Protein AF-A0A2A5ENX9-F1 (afdb_monomer_lite)

Sequence (105 aa):
MRAAAAPDDLPAAIAVAAGQDSSSGFDGLPDTAKDDLLRSIEVADPAFFDQLVLQTYNGYYTNPEVFERLGYETPKLAPPGAQPDLLDVSLLDQQRNREPFWKKV

Secondary structure (DSSP, 8-state):
-PPPPPGGGHHHHHHHHT-TT-TTTGGGS-HHHHHHHHHHHHHH-HHHHHHHHHHHHHHHHH-HHHHHHHT-PPPPPPPTTPPP--S-GGGGHHHHTSPPSSPP-

Structure (mmCIF, N/CA/C/O backbone):
data_AF-A0A2A5ENX9-F1
#
_entry.id   AF-A0A2A5ENX9-F1
#
loop_
_atom_site.group_PDB
_atom_site.id
_atom_site.type_symbol
_atom_site.label_atom_id
_atom_site.label_alt_id
_atom_site.label_comp_id
_atom_site.label_asym_id
_atom_site.label_entity_id
_atom_site.label_seq_id
_atom_site.pdbx_PDB_ins_code
_atom_site.Cartn_x
_atom_site.Cartn_y
_atom_site.Cartn_z
_atom_site.occupancy
_atom_site.B_iso_or_equiv
_atom_site.auth_seq_id
_atom_site.auth_comp_id
_atom_site.auth_asym_id
_atom_site.auth_atom_id
_atom_site.pdbx_PDB_model_num
ATOM 1 N N . MET A 1 1 ? 28.101 -15.422 -3.851 1.00 35.59 1 MET A N 1
ATOM 2 C CA . MET A 1 1 ? 27.587 -14.670 -2.688 1.00 35.59 1 MET A CA 1
ATOM 3 C C . MET A 1 1 ? 27.627 -13.196 -3.075 1.00 35.59 1 MET A C 1
ATOM 5 O O . MET A 1 1 ? 28.703 -12.616 -3.084 1.00 35.59 1 MET A O 1
ATOM 9 N N . ARG A 1 2 ? 26.515 -12.652 -3.588 1.00 35.50 2 ARG A N 1
ATOM 10 C CA . ARG A 1 2 ? 26.424 -11.263 -4.069 1.00 35.50 2 ARG A CA 1
ATOM 11 C C . ARG A 1 2 ? 25.983 -10.406 -2.883 1.00 35.50 2 ARG A C 1
ATOM 13 O O . ARG A 1 2 ? 25.030 -10.779 -2.207 1.00 35.50 2 ARG A O 1
ATOM 20 N N . ALA A 1 3 ? 26.745 -9.359 -2.578 1.00 39.75 3 ALA A N 1
ATOM 21 C CA . ALA A 1 3 ? 26.458 -8.453 -1.472 1.00 39.75 3 ALA A CA 1
ATOM 22 C C . ALA A 1 3 ? 25.081 -7.800 -1.671 1.00 39.75 3 ALA A C 1
ATOM 24 O O . ALA A 1 3 ? 24.739 -7.428 -2.794 1.00 39.75 3 ALA A O 1
ATOM 25 N N . ALA A 1 4 ? 24.304 -7.697 -0.592 1.00 43.50 4 ALA A N 1
ATOM 26 C CA . ALA A 1 4 ? 23.082 -6.904 -0.569 1.00 43.50 4 ALA A CA 1
ATOM 27 C C . ALA A 1 4 ? 23.449 -5.429 -0.801 1.00 43.50 4 ALA A C 1
ATOM 29 O O . ALA A 1 4 ? 24.377 -4.928 -0.163 1.00 43.50 4 ALA A O 1
ATOM 30 N N . ALA A 1 5 ? 22.763 -4.769 -1.737 1.00 42.97 5 ALA A N 1
ATOM 31 C CA . ALA A 1 5 ? 22.917 -3.336 -1.979 1.00 42.97 5 ALA A CA 1
ATOM 32 C C . ALA A 1 5 ? 22.505 -2.538 -0.729 1.00 42.97 5 ALA A C 1
ATOM 34 O O . ALA A 1 5 ? 21.631 -2.971 0.029 1.00 42.97 5 ALA A O 1
ATOM 35 N N . ALA A 1 6 ? 23.168 -1.407 -0.487 1.00 39.12 6 ALA A N 1
ATOM 36 C CA . ALA A 1 6 ? 22.910 -0.571 0.678 1.00 39.12 6 ALA A CA 1
ATOM 37 C C . ALA A 1 6 ? 21.544 0.138 0.544 1.00 39.12 6 ALA A C 1
ATOM 39 O O . ALA A 1 6 ? 21.100 0.405 -0.573 1.00 39.12 6 ALA A O 1
ATOM 40 N N . PRO A 1 7 ? 20.863 0.476 1.656 1.00 48.97 7 PRO A N 1
ATOM 41 C CA . PRO A 1 7 ? 19.543 1.117 1.623 1.00 48.97 7 PRO A CA 1
ATOM 42 C C . PRO A 1 7 ? 19.524 2.486 0.915 1.00 48.97 7 PRO A C 1
ATOM 44 O O . PRO A 1 7 ? 18.466 2.911 0.455 1.00 48.97 7 PRO A O 1
ATOM 47 N N . ASP A 1 8 ? 20.680 3.137 0.759 1.00 48.38 8 ASP A N 1
ATOM 48 C CA . ASP A 1 8 ? 20.821 4.413 0.045 1.00 48.38 8 ASP A CA 1
ATOM 49 C C . ASP A 1 8 ? 20.821 4.262 -1.497 1.00 48.38 8 ASP A C 1
ATOM 51 O O . ASP A 1 8 ? 20.676 5.255 -2.210 1.00 48.38 8 ASP A O 1
ATOM 55 N N . ASP A 1 9 ? 20.914 3.033 -2.029 1.00 45.16 9 ASP A N 1
ATOM 56 C CA . ASP A 1 9 ? 20.932 2.741 -3.476 1.00 45.16 9 ASP A CA 1
ATOM 57 C C . ASP A 1 9 ? 19.526 2.516 -4.078 1.00 45.16 9 ASP A C 1
ATOM 59 O O . ASP A 1 9 ? 19.354 2.473 -5.301 1.00 45.16 9 ASP A O 1
ATOM 63 N N . LEU A 1 10 ? 18.493 2.386 -3.238 1.00 46.88 10 LEU A N 1
ATOM 64 C CA . LEU A 1 10 ? 17.118 2.077 -3.657 1.00 46.88 10 LEU A CA 1
ATOM 65 C C . LEU A 1 10 ? 16.467 3.160 -4.549 1.00 46.88 10 LEU A C 1
ATOM 67 O O . LEU A 1 10 ? 15.863 2.796 -5.562 1.00 46.88 10 LEU A O 1
ATOM 71 N N . PRO A 1 11 ? 16.599 4.475 -4.267 1.00 52.81 11 PRO A N 1
ATOM 72 C CA . PRO A 1 11 ? 16.046 5.519 -5.137 1.00 52.81 11 PRO A CA 1
ATOM 73 C C . PRO A 1 11 ? 16.759 5.589 -6.494 1.00 52.81 11 PRO A C 1
ATOM 75 O O . PRO A 1 11 ? 16.129 5.848 -7.520 1.00 52.81 11 PRO A O 1
ATOM 78 N N . ALA A 1 12 ? 18.069 5.322 -6.510 1.00 49.56 12 ALA A N 1
ATOM 79 C CA . ALA A 1 12 ? 18.873 5.307 -7.726 1.00 49.56 12 ALA A CA 1
ATOM 80 C C . ALA A 1 12 ? 18.499 4.123 -8.627 1.00 49.56 12 ALA A C 1
ATOM 82 O O . ALA A 1 12 ? 18.389 4.297 -9.834 1.00 49.56 12 ALA A O 1
ATOM 83 N N . ALA A 1 13 ? 18.218 2.948 -8.059 1.00 52.78 13 ALA A N 1
ATOM 84 C CA . ALA A 1 13 ? 17.773 1.784 -8.822 1.00 52.78 13 ALA A CA 1
ATOM 85 C C . ALA A 1 13 ? 16.413 2.009 -9.510 1.00 52.78 13 ALA A C 1
ATOM 87 O O . ALA A 1 13 ? 16.259 1.643 -10.673 1.00 52.78 13 ALA A O 1
ATOM 88 N N . ILE A 1 14 ? 15.460 2.687 -8.852 1.00 51.81 14 ILE A N 1
ATOM 89 C CA . ILE A 1 14 ? 14.179 3.071 -9.473 1.00 51.81 14 ILE A CA 1
ATOM 90 C C . ILE A 1 14 ? 14.411 4.089 -10.597 1.00 51.81 14 ILE A C 1
ATOM 92 O O . ILE A 1 14 ? 13.867 3.921 -11.681 1.00 51.81 14 ILE A O 1
ATOM 96 N N . ALA A 1 15 ? 15.248 5.109 -10.388 1.00 49.31 15 ALA A N 1
ATOM 97 C CA . ALA A 1 15 ? 15.543 6.127 -11.402 1.00 49.31 15 ALA A CA 1
ATOM 98 C C . ALA A 1 15 ? 16.371 5.599 -12.594 1.00 49.31 15 ALA A C 1
ATOM 100 O O . ALA A 1 15 ? 16.259 6.121 -13.704 1.00 49.31 15 ALA A O 1
ATOM 101 N N . VAL A 1 16 ? 17.203 4.577 -12.373 1.00 50.84 16 VAL A N 1
ATOM 102 C CA . VAL A 1 16 ? 18.005 3.891 -13.400 1.00 50.84 16 VAL A CA 1
ATOM 103 C C . VAL A 1 16 ? 17.149 2.891 -14.179 1.00 50.84 16 VAL A C 1
ATOM 105 O O . VAL A 1 16 ? 17.270 2.821 -15.399 1.00 50.84 16 VAL A O 1
ATOM 108 N N . ALA A 1 17 ? 16.237 2.177 -13.514 1.00 51.97 17 ALA A N 1
ATOM 109 C CA . ALA A 1 17 ? 15.281 1.293 -14.175 1.00 51.97 17 ALA A CA 1
ATOM 110 C C . ALA A 1 17 ? 14.176 2.072 -14.916 1.00 51.97 17 ALA A C 1
ATOM 112 O O . ALA A 1 17 ? 13.789 1.685 -16.010 1.00 51.97 17 ALA A O 1
ATOM 113 N N . ALA A 1 18 ? 13.724 3.215 -14.390 1.00 47.75 18 ALA A N 1
ATOM 114 C CA . ALA A 1 18 ? 12.730 4.100 -15.012 1.00 47.75 18 ALA A CA 1
ATOM 115 C C . ALA A 1 18 ? 13.262 4.933 -16.198 1.00 47.75 18 ALA A C 1
ATOM 117 O O . ALA A 1 18 ? 12.535 5.777 -16.721 1.00 47.75 18 ALA A O 1
ATOM 118 N N . GLY A 1 19 ? 14.505 4.696 -16.630 1.00 42.25 19 GLY A N 1
ATOM 119 C CA . GLY A 1 19 ? 15.116 5.363 -17.772 1.00 42.25 19 GLY A CA 1
ATOM 120 C C . GLY A 1 19 ? 15.622 6.765 -17.437 1.00 42.25 19 GLY A C 1
ATOM 121 O O . GLY A 1 19 ? 14.885 7.747 -17.502 1.00 42.25 19 GLY A O 1
ATOM 122 N N . GLN A 1 20 ? 16.931 6.876 -17.200 1.00 47.31 20 GLN A N 1
ATOM 123 C CA . GLN A 1 20 ? 17.655 8.157 -17.185 1.00 47.31 20 GLN A CA 1
ATOM 124 C C . GLN A 1 20 ? 17.622 8.895 -18.546 1.00 47.31 20 GLN A C 1
ATOM 126 O O . GLN A 1 20 ? 18.081 10.030 -18.628 1.00 47.31 20 GLN A O 1
ATOM 131 N N . ASP A 1 21 ? 17.052 8.286 -19.595 1.00 47.16 21 ASP A N 1
ATOM 132 C CA . ASP A 1 21 ? 17.071 8.808 -20.968 1.00 47.16 21 ASP A CA 1
ATOM 133 C C . ASP A 1 21 ? 15.725 9.366 -21.466 1.00 47.16 21 ASP A C 1
ATOM 135 O O . ASP A 1 21 ? 15.653 9.918 -22.565 1.00 47.16 21 ASP A O 1
ATOM 139 N N . SER A 1 22 ? 14.643 9.269 -20.686 1.00 48.06 22 SER A N 1
ATOM 140 C CA . SER A 1 22 ? 13.359 9.887 -21.045 1.00 48.06 22 SER A CA 1
ATOM 141 C C . SER A 1 22 ? 13.167 11.193 -20.285 1.00 48.06 22 SER A C 1
ATOM 143 O O . SER A 1 22 ? 13.021 11.185 -19.066 1.00 48.06 22 SER A O 1
ATOM 145 N N . SER A 1 23 ? 13.074 12.317 -21.001 1.00 53.06 23 SER A N 1
ATOM 146 C CA . SER A 1 23 ? 12.766 13.645 -20.440 1.00 53.06 23 SER A CA 1
ATOM 147 C C . SER A 1 23 ? 11.431 13.722 -19.672 1.00 53.06 23 SER A C 1
ATOM 149 O O . SER A 1 23 ? 11.102 14.772 -19.128 1.00 53.06 23 SER A O 1
ATOM 151 N N . SER A 1 24 ? 10.651 12.636 -19.658 1.00 59.94 24 SER A N 1
ATOM 152 C CA . SER A 1 24 ? 9.342 12.472 -19.021 1.00 59.94 24 SER A CA 1
ATOM 153 C C . SER A 1 24 ? 9.261 11.322 -17.995 1.00 59.94 24 SER A C 1
ATOM 155 O O . SER A 1 24 ? 8.212 11.165 -17.373 1.00 59.94 24 SER A O 1
ATOM 157 N N . GLY A 1 25 ? 10.329 10.534 -17.795 1.00 77.75 25 GLY A N 1
ATOM 158 C CA . GLY A 1 25 ? 10.363 9.394 -16.861 1.00 77.75 25 GLY A CA 1
ATOM 159 C C . GLY A 1 25 ? 9.320 8.290 -17.128 1.00 77.75 25 GLY A C 1
ATOM 160 O O . GLY A 1 25 ? 8.676 8.260 -18.178 1.00 77.75 25 GLY A O 1
ATOM 161 N N . PHE A 1 26 ? 9.129 7.396 -16.145 1.00 82.25 26 PHE A N 1
ATOM 162 C CA . PHE A 1 26 ? 8.159 6.284 -16.187 1.00 82.25 26 PHE A CA 1
ATOM 163 C C . PHE A 1 26 ? 6.736 6.743 -16.542 1.00 82.25 26 PHE A C 1
ATOM 165 O O . PHE A 1 26 ? 6.063 6.106 -17.350 1.00 82.25 26 PHE A O 1
ATOM 172 N N . ASP A 1 27 ? 6.291 7.875 -15.990 1.00 83.69 27 ASP A N 1
ATOM 173 C CA . ASP A 1 27 ? 4.934 8.399 -16.187 1.00 83.69 27 ASP A CA 1
ATOM 174 C C . ASP A 1 27 ? 4.635 8.751 -17.647 1.00 83.69 27 ASP A C 1
ATOM 176 O O . ASP A 1 27 ? 3.498 8.590 -18.099 1.00 83.69 27 ASP A O 1
ATOM 180 N N . GLY A 1 28 ? 5.659 9.180 -18.391 1.00 84.56 28 GLY A N 1
ATOM 181 C CA . GLY A 1 28 ? 5.550 9.556 -19.796 1.00 84.56 28 GLY A CA 1
ATOM 182 C C . GLY A 1 28 ? 5.539 8.389 -20.783 1.00 84.56 28 GLY A C 1
ATOM 183 O O . GLY A 1 28 ? 5.405 8.630 -21.983 1.00 84.56 28 GLY A O 1
ATOM 184 N N . LEU A 1 29 ? 5.698 7.147 -20.319 1.00 88.12 29 LEU A N 1
ATOM 185 C CA . LEU A 1 29 ? 5.628 5.965 -21.176 1.00 88.12 29 LEU A CA 1
ATOM 186 C C . LEU A 1 29 ? 4.168 5.615 -21.534 1.00 88.12 29 LEU A C 1
ATOM 188 O O . LEU A 1 29 ? 3.273 5.784 -20.700 1.00 88.12 29 LEU A O 1
ATOM 192 N N . PRO A 1 30 ? 3.906 5.071 -22.739 1.00 91.88 30 PRO A N 1
ATOM 193 C CA . PRO A 1 30 ? 2.649 4.379 -23.023 1.00 91.88 30 PRO A CA 1
ATOM 194 C C . PRO A 1 30 ? 2.429 3.219 -22.045 1.00 91.88 30 PRO A C 1
ATOM 196 O O . PRO A 1 30 ? 3.393 2.565 -21.651 1.00 91.88 30 PRO A O 1
ATOM 199 N N . ASP A 1 31 ? 1.176 2.906 -21.713 1.00 91.31 31 ASP A N 1
ATOM 200 C CA . ASP A 1 31 ? 0.857 1.883 -20.702 1.00 91.31 31 ASP A CA 1
ATOM 201 C C . ASP A 1 31 ? 1.466 0.510 -21.022 1.00 91.31 31 ASP A C 1
ATOM 203 O O . ASP A 1 31 ? 2.041 -0.132 -20.150 1.00 91.31 31 ASP A O 1
ATOM 207 N N . THR A 1 32 ? 1.478 0.103 -22.295 1.00 93.50 32 THR A N 1
ATOM 208 C CA . THR A 1 32 ? 2.127 -1.154 -22.708 1.00 93.50 32 THR A CA 1
ATOM 209 C C . THR A 1 32 ? 3.635 -1.152 -22.445 1.00 93.50 32 THR A C 1
ATOM 211 O O . THR A 1 32 ? 4.197 -2.169 -22.059 1.00 93.50 32 THR A O 1
ATOM 214 N N . ALA A 1 33 ? 4.299 -0.005 -22.620 1.00 87.38 33 ALA A N 1
ATOM 215 C CA . ALA A 1 33 ? 5.730 0.129 -22.359 1.00 87.38 33 ALA A CA 1
ATOM 216 C C . ALA A 1 33 ? 6.040 0.183 -20.854 1.00 87.38 33 ALA A C 1
ATOM 218 O O . A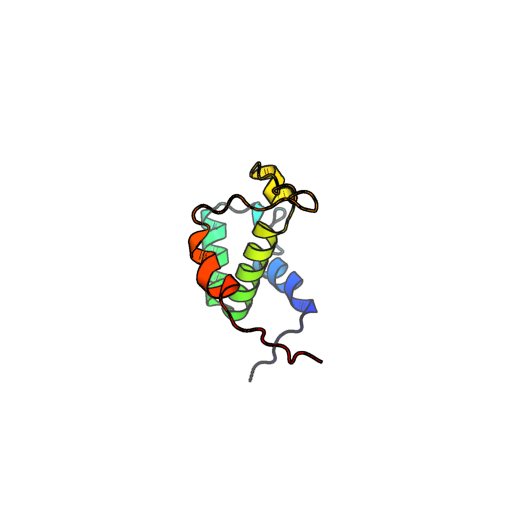LA A 1 33 ? 7.112 -0.258 -20.443 1.00 87.38 33 ALA A O 1
ATOM 219 N N . LYS A 1 34 ? 5.107 0.680 -20.028 1.00 90.44 34 LYS A N 1
ATOM 220 C CA . LYS A 1 34 ? 5.205 0.600 -18.562 1.00 90.44 34 LYS A CA 1
ATOM 221 C C . LYS A 1 34 ? 5.160 -0.851 -18.094 1.00 90.44 34 LYS A C 1
ATOM 223 O O . LYS A 1 34 ? 6.019 -1.255 -17.315 1.00 90.44 34 LYS A O 1
ATOM 228 N N . ASP A 1 35 ? 4.213 -1.633 -18.605 1.00 93.75 35 ASP A N 1
ATOM 229 C CA . ASP A 1 35 ? 4.071 -3.050 -18.254 1.00 93.75 35 ASP A CA 1
ATOM 230 C C . ASP A 1 35 ? 5.300 -3.869 -18.666 1.00 93.75 35 ASP A C 1
ATOM 232 O O . ASP A 1 35 ? 5.819 -4.660 -17.874 1.00 93.75 35 ASP A O 1
ATOM 236 N N . ASP A 1 36 ? 5.798 -3.657 -19.888 1.00 92.19 36 ASP A N 1
ATOM 237 C CA . ASP A 1 36 ? 6.999 -4.334 -20.381 1.00 92.19 36 ASP A CA 1
ATOM 238 C C . ASP A 1 36 ? 8.231 -3.979 -19.536 1.00 92.19 36 ASP A C 1
ATOM 240 O O . ASP A 1 36 ? 9.035 -4.854 -19.197 1.00 92.19 36 ASP A O 1
ATOM 244 N N . LEU A 1 37 ? 8.355 -2.710 -19.133 1.00 89.31 37 LEU A N 1
ATOM 245 C CA . LEU A 1 37 ? 9.425 -2.259 -18.254 1.00 89.31 37 LEU A CA 1
ATOM 246 C C . LEU A 1 37 ? 9.339 -2.917 -16.873 1.00 89.31 37 LEU A C 1
ATOM 248 O O . LEU A 1 37 ? 10.326 -3.497 -16.421 1.00 89.31 37 LEU A O 1
ATOM 252 N N . LEU A 1 38 ? 8.172 -2.894 -16.225 1.00 92.44 38 LEU A N 1
ATOM 253 C CA . LEU A 1 38 ? 7.975 -3.540 -14.924 1.00 92.44 38 LEU A CA 1
ATOM 254 C C . LEU A 1 38 ? 8.281 -5.041 -14.982 1.00 92.44 38 LEU A C 1
ATOM 256 O O . LEU A 1 38 ? 8.986 -5.549 -14.113 1.00 92.44 38 LEU A O 1
ATOM 260 N N . ARG A 1 39 ? 7.855 -5.736 -16.045 1.00 94.69 39 ARG A N 1
ATOM 261 C CA . ARG A 1 39 ? 8.168 -7.159 -16.250 1.00 94.69 39 ARG A CA 1
ATOM 262 C C . ARG A 1 39 ? 9.666 -7.402 -16.424 1.00 94.69 39 ARG A C 1
ATOM 264 O O . ARG A 1 39 ? 10.200 -8.388 -15.922 1.00 94.69 39 ARG A O 1
ATOM 271 N N . SER A 1 40 ? 10.361 -6.516 -17.138 1.00 91.19 40 SER A N 1
ATOM 272 C CA . SER A 1 40 ? 11.816 -6.620 -17.295 1.00 91.19 40 SER A CA 1
ATOM 273 C C . SER A 1 40 ? 12.554 -6.451 -15.962 1.00 91.19 40 SER A C 1
ATOM 275 O O . SER A 1 40 ? 13.516 -7.176 -15.709 1.00 91.19 40 SER A O 1
ATOM 277 N N . ILE A 1 41 ? 12.068 -5.561 -15.090 1.00 89.19 41 ILE A N 1
ATOM 278 C CA . ILE A 1 41 ? 12.611 -5.340 -13.745 1.00 89.19 41 ILE A CA 1
ATOM 279 C C . ILE A 1 41 ? 12.352 -6.568 -12.868 1.00 89.19 41 ILE A C 1
ATOM 281 O O . ILE A 1 41 ? 13.282 -7.053 -12.229 1.00 89.19 41 ILE A O 1
ATOM 285 N N . GLU A 1 42 ? 11.129 -7.104 -12.890 1.00 93.94 42 GLU A N 1
ATOM 286 C CA . GLU A 1 42 ? 10.741 -8.314 -12.153 1.00 93.94 42 GLU A CA 1
ATOM 287 C C . GLU A 1 42 ? 11.650 -9.506 -12.489 1.00 93.94 42 GLU A C 1
ATOM 289 O O . GLU A 1 42 ? 12.093 -10.225 -11.597 1.00 93.94 42 GLU A O 1
ATOM 294 N N . VAL A 1 43 ? 11.989 -9.690 -13.770 1.00 93.62 43 VAL A N 1
ATOM 295 C CA . VAL A 1 43 ? 12.892 -10.763 -14.216 1.00 93.62 43 VAL A CA 1
ATOM 296 C C . VAL A 1 43 ? 14.354 -10.479 -13.854 1.00 93.62 43 VAL A C 1
ATOM 298 O O . VAL A 1 43 ? 15.091 -11.407 -13.512 1.00 93.62 43 VAL A O 1
ATOM 301 N N . ALA A 1 44 ? 14.801 -9.225 -13.961 1.00 92.12 44 ALA A N 1
ATOM 302 C CA . ALA A 1 44 ? 16.199 -8.852 -13.751 1.00 92.12 44 ALA A CA 1
ATOM 303 C C . ALA A 1 44 ? 16.601 -8.828 -12.267 1.00 92.12 44 ALA A C 1
ATOM 305 O O . ALA A 1 44 ? 17.720 -9.228 -11.933 1.00 92.12 44 ALA A O 1
ATOM 306 N N . ASP A 1 45 ? 15.705 -8.366 -11.392 1.00 89.00 45 ASP A N 1
ATOM 307 C CA . ASP A 1 45 ? 15.921 -8.286 -9.948 1.00 89.00 45 ASP A CA 1
ATOM 308 C C . ASP A 1 45 ? 14.603 -8.491 -9.169 1.00 89.00 45 ASP A C 1
ATOM 310 O O . ASP A 1 45 ? 13.943 -7.524 -8.772 1.00 89.00 45 ASP A O 1
ATOM 314 N N . PRO A 1 46 ? 14.218 -9.757 -8.913 1.00 93.25 46 PRO A N 1
ATOM 315 C CA . PRO A 1 46 ? 12.984 -10.072 -8.195 1.00 93.25 46 PRO A CA 1
ATOM 316 C C . PRO A 1 46 ? 12.929 -9.478 -6.782 1.00 93.25 46 PRO A C 1
ATOM 318 O O . PRO A 1 46 ? 11.880 -9.022 -6.341 1.00 93.25 46 PRO A O 1
ATOM 321 N N . ALA A 1 47 ? 14.063 -9.439 -6.070 1.00 89.75 47 ALA A N 1
ATOM 322 C CA . ALA A 1 47 ? 14.106 -8.938 -4.697 1.00 89.75 47 ALA A CA 1
ATOM 323 C C . ALA A 1 47 ? 13.862 -7.424 -4.642 1.00 89.75 47 ALA A C 1
ATOM 325 O O . ALA A 1 47 ? 13.178 -6.929 -3.745 1.00 89.75 47 ALA A O 1
ATOM 326 N N . PHE A 1 48 ? 14.403 -6.683 -5.609 1.00 86.69 48 PHE A N 1
ATOM 327 C CA . PHE A 1 48 ? 14.089 -5.271 -5.773 1.00 86.69 48 PHE A CA 1
ATOM 328 C C . PHE A 1 48 ? 12.628 -5.055 -6.179 1.00 86.69 48 PHE A C 1
ATOM 330 O O . PHE A 1 48 ? 11.970 -4.180 -5.618 1.00 86.69 48 PHE A O 1
ATOM 337 N N . PHE A 1 49 ? 12.101 -5.857 -7.109 1.00 92.25 49 PHE A N 1
ATOM 338 C CA . PHE A 1 49 ? 10.705 -5.755 -7.532 1.00 92.25 49 PHE A CA 1
ATOM 339 C C . PHE A 1 49 ? 9.729 -5.990 -6.368 1.00 92.25 49 PHE A C 1
ATOM 341 O O . PHE A 1 49 ? 8.779 -5.226 -6.209 1.00 92.25 49 PHE A O 1
ATOM 348 N N . ASP A 1 50 ? 10.016 -6.945 -5.479 1.00 93.44 50 ASP A N 1
ATOM 349 C CA . ASP A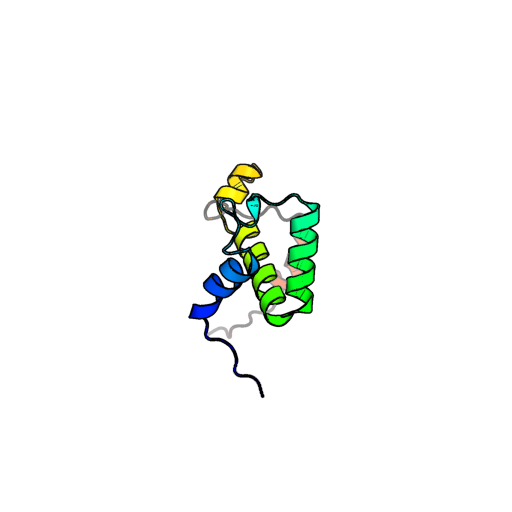 1 50 ? 9.244 -7.153 -4.247 1.00 93.44 50 ASP A CA 1
ATOM 350 C C . ASP A 1 50 ? 9.220 -5.897 -3.356 1.00 93.44 50 ASP A C 1
ATOM 352 O O . ASP A 1 50 ? 8.175 -5.526 -2.813 1.00 93.44 50 ASP A O 1
ATOM 356 N N . GLN A 1 51 ? 10.357 -5.204 -3.215 1.00 89.38 51 GLN A N 1
ATOM 357 C CA . GLN A 1 51 ? 10.425 -3.942 -2.465 1.00 89.38 51 GLN A CA 1
ATOM 358 C C . GLN A 1 51 ? 9.691 -2.802 -3.176 1.00 89.38 51 GLN A C 1
ATOM 360 O O . GLN A 1 51 ? 9.033 -1.998 -2.513 1.00 89.38 51 GLN A O 1
ATOM 365 N N . LEU A 1 52 ? 9.761 -2.742 -4.509 1.00 88.88 52 LEU A N 1
ATOM 366 C CA . LEU A 1 52 ? 9.017 -1.773 -5.310 1.00 88.88 52 LEU A CA 1
ATOM 367 C C . LEU A 1 52 ? 7.509 -1.949 -5.097 1.00 88.88 52 LEU A C 1
ATOM 369 O O . LEU A 1 52 ? 6.830 -0.984 -4.756 1.00 88.88 52 LEU A O 1
ATOM 373 N N . VAL A 1 53 ? 7.008 -3.182 -5.202 1.00 93.25 53 VAL A N 1
ATOM 374 C CA . VAL A 1 53 ? 5.601 -3.524 -4.952 1.00 93.25 53 VAL A CA 1
ATOM 375 C C . VAL A 1 53 ? 5.188 -3.135 -3.534 1.00 93.25 53 VAL A C 1
ATOM 377 O O . VAL A 1 53 ? 4.167 -2.468 -3.352 1.00 93.25 53 VAL A O 1
ATOM 380 N N . LEU A 1 54 ? 5.988 -3.499 -2.527 1.00 91.25 54 LEU A N 1
ATOM 381 C CA . LEU A 1 54 ? 5.722 -3.138 -1.135 1.00 91.25 54 LEU A CA 1
ATOM 382 C C . LEU A 1 54 ? 5.605 -1.618 -0.964 1.00 91.25 54 LEU A C 1
ATOM 384 O O . LEU A 1 54 ? 4.667 -1.136 -0.327 1.00 91.25 54 LEU A O 1
ATOM 388 N N . GLN A 1 55 ? 6.521 -0.856 -1.559 1.00 86.81 55 GLN A N 1
ATOM 389 C CA . GLN A 1 55 ? 6.502 0.597 -1.463 1.00 86.81 55 GLN A CA 1
ATOM 390 C C . GLN A 1 55 ? 5.322 1.221 -2.216 1.00 86.81 55 GLN A C 1
ATOM 392 O O . GLN A 1 55 ? 4.746 2.195 -1.729 1.00 86.81 55 GLN A O 1
ATOM 397 N N . THR A 1 56 ? 4.906 0.650 -3.350 1.00 89.75 56 THR A N 1
ATOM 398 C CA . THR A 1 56 ? 3.688 1.065 -4.059 1.00 89.75 56 THR A CA 1
ATOM 399 C C . THR A 1 56 ? 2.446 0.847 -3.199 1.00 89.75 56 THR A C 1
ATOM 401 O O . THR A 1 56 ? 1.629 1.758 -3.082 1.00 89.75 56 THR A O 1
ATOM 404 N N . TYR A 1 57 ? 2.320 -0.309 -2.540 1.00 92.31 57 TYR A N 1
ATOM 405 C CA . TYR A 1 57 ? 1.216 -0.571 -1.613 1.00 92.31 57 TYR A CA 1
ATOM 406 C C . TYR A 1 57 ? 1.219 0.390 -0.425 1.00 92.31 57 TYR A C 1
ATOM 408 O O . TYR A 1 57 ? 0.178 0.962 -0.098 1.00 92.31 57 TYR A O 1
ATOM 416 N N . ASN A 1 58 ? 2.384 0.608 0.189 1.00 87.75 58 ASN A N 1
ATOM 417 C CA . ASN A 1 58 ? 2.522 1.570 1.278 1.00 87.75 58 ASN A CA 1
ATOM 418 C C . ASN A 1 58 ? 2.088 2.963 0.819 1.00 87.75 58 ASN A C 1
ATOM 420 O O . ASN A 1 58 ? 1.253 3.582 1.470 1.00 87.75 58 ASN A O 1
ATOM 424 N N . GLY A 1 59 ? 2.593 3.441 -0.320 1.00 88.25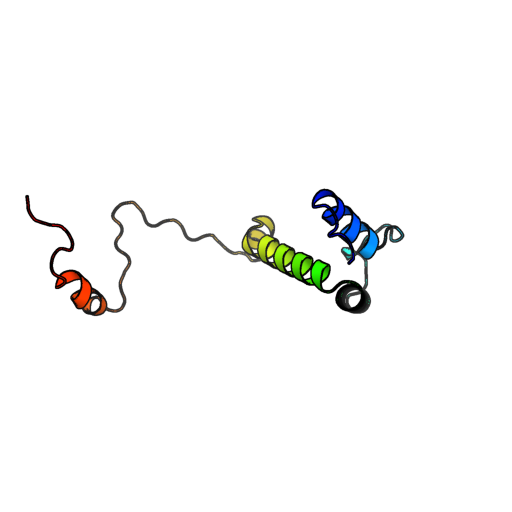 59 GLY A N 1
ATOM 425 C CA . GLY A 1 59 ? 2.216 4.735 -0.884 1.00 88.25 59 GLY A CA 1
ATOM 426 C C . GLY A 1 59 ? 0.716 4.835 -1.160 1.00 88.25 59 GLY A C 1
ATOM 427 O O . GLY A 1 59 ? 0.084 5.800 -0.743 1.00 88.25 59 GLY A O 1
ATOM 428 N N . TYR A 1 60 ? 0.123 3.819 -1.785 1.00 90.31 60 TYR A N 1
ATOM 429 C CA . TYR A 1 60 ? -1.305 3.798 -2.105 1.00 90.31 60 TYR A CA 1
ATOM 430 C C . TYR A 1 60 ? -2.200 3.893 -0.858 1.00 90.31 60 TYR A C 1
ATOM 432 O O . TYR A 1 60 ? -3.196 4.611 -0.863 1.00 90.31 60 TYR A O 1
ATOM 440 N N . TYR A 1 61 ? -1.830 3.207 0.228 1.00 90.62 61 TYR A N 1
ATOM 441 C CA . TYR A 1 61 ? -2.615 3.163 1.467 1.00 90.62 61 TYR A CA 1
ATOM 442 C C . TYR A 1 61 ? -2.187 4.170 2.538 1.00 90.62 61 TYR A C 1
ATOM 444 O O . TYR A 1 61 ? -2.718 4.125 3.647 1.00 90.62 61 TYR A O 1
ATOM 4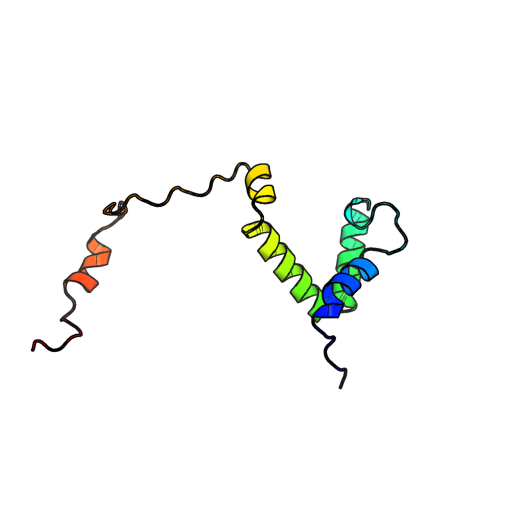52 N N . THR A 1 62 ? -1.232 5.059 2.261 1.00 86.50 62 THR A N 1
ATOM 453 C CA . THR A 1 62 ? -0.779 6.045 3.257 1.00 86.50 62 THR A CA 1
ATOM 454 C C . THR A 1 62 ? -0.628 7.457 2.715 1.00 86.50 62 THR A C 1
ATOM 456 O O . THR A 1 62 ? -0.624 8.393 3.512 1.00 86.50 62 THR A O 1
ATOM 459 N N . ASN A 1 63 ? -0.528 7.646 1.396 1.00 88.19 63 ASN A N 1
ATOM 460 C CA . ASN A 1 63 ? -0.380 8.970 0.807 1.00 88.19 63 ASN A CA 1
ATOM 461 C C . ASN A 1 63 ? -1.728 9.723 0.811 1.00 88.19 63 ASN A C 1
ATOM 463 O O . ASN A 1 63 ? -2.659 9.296 0.120 1.00 88.19 63 ASN A O 1
ATOM 467 N N . PRO A 1 64 ? -1.837 10.871 1.511 1.00 88.81 64 PRO A N 1
ATOM 468 C CA . PRO A 1 64 ? -3.061 11.671 1.529 1.00 88.81 64 PRO A CA 1
ATOM 469 C C . PRO A 1 64 ? -3.538 12.101 0.136 1.00 88.81 64 PRO A C 1
ATOM 471 O O . PRO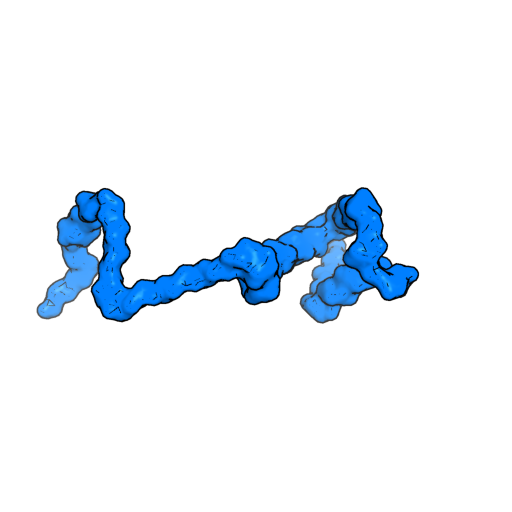 A 1 64 ? -4.739 12.117 -0.108 1.00 88.81 64 PRO A O 1
ATOM 474 N N . GLU A 1 65 ? -2.629 12.362 -0.810 1.00 91.62 65 GLU A N 1
ATOM 475 C CA . GLU A 1 65 ? -3.003 12.743 -2.179 1.00 91.62 65 GLU A CA 1
ATOM 476 C C . GLU A 1 65 ? -3.752 11.618 -2.911 1.00 91.62 65 GLU A C 1
ATOM 478 O O . GLU A 1 65 ? -4.623 11.877 -3.743 1.00 91.62 65 GLU A O 1
ATOM 483 N N . VAL A 1 66 ? -3.430 10.354 -2.609 1.00 90.62 66 VAL A N 1
ATOM 484 C CA . VAL A 1 66 ? -4.151 9.200 -3.166 1.00 90.62 66 VAL A CA 1
ATOM 485 C C . VAL A 1 66 ? -5.563 9.153 -2.593 1.00 90.62 66 VAL A C 1
ATOM 487 O O . VAL A 1 66 ? -6.518 8.960 -3.343 1.00 90.62 66 VAL A O 1
ATOM 490 N N . PHE A 1 67 ? -5.720 9.395 -1.292 1.00 91.38 67 PHE A N 1
ATOM 491 C CA . PHE A 1 67 ? -7.035 9.444 -0.655 1.00 91.38 67 PHE A CA 1
ATOM 492 C C . PHE A 1 67 ? -7.906 10.565 -1.220 1.00 91.38 67 PHE A C 1
ATOM 494 O O . PHE A 1 67 ? -9.064 10.320 -1.554 1.00 91.38 67 PHE A O 1
ATOM 501 N N . GLU A 1 68 ? -7.337 11.754 -1.416 1.00 92.25 68 GLU A N 1
ATOM 502 C CA . GLU A 1 68 ? -8.026 12.888 -2.037 1.00 92.25 68 GLU A CA 1
ATOM 503 C C . GLU A 1 68 ? -8.514 12.551 -3.450 1.00 92.25 68 GLU A C 1
ATOM 505 O O . GLU A 1 68 ? -9.679 12.779 -3.776 1.00 92.25 68 GLU A O 1
ATOM 510 N N . ARG A 1 69 ? -7.660 11.936 -4.280 1.00 94.06 69 ARG A N 1
ATOM 511 C CA . ARG A 1 69 ? -8.027 11.522 -5.647 1.00 94.06 69 ARG A CA 1
ATOM 512 C C . ARG A 1 69 ? -9.103 10.440 -5.678 1.00 94.06 69 ARG A C 1
ATOM 514 O O . ARG A 1 69 ? -9.901 10.411 -6.612 1.00 94.06 69 ARG A O 1
ATOM 521 N N . LEU A 1 70 ? -9.125 9.556 -4.682 1.00 93.00 70 LEU A N 1
ATOM 522 C CA . LEU A 1 70 ? -10.138 8.508 -4.544 1.00 93.00 70 LEU A CA 1
ATOM 523 C C . LEU A 1 70 ? -11.452 9.018 -3.930 1.00 93.00 70 LEU A C 1
ATOM 525 O O . LEU A 1 70 ? -12.426 8.268 -3.894 1.00 93.00 70 LEU A O 1
ATOM 529 N N . GLY A 1 71 ? -11.492 10.258 -3.426 1.00 92.06 71 GLY A N 1
ATOM 530 C CA . GLY A 1 71 ? -12.609 10.742 -2.613 1.00 92.06 71 GLY A CA 1
ATOM 531 C C . GLY A 1 71 ? -12.765 9.953 -1.308 1.00 92.06 71 GLY A C 1
ATOM 532 O O . GLY A 1 71 ? -13.871 9.821 -0.788 1.00 92.06 71 GLY A O 1
ATOM 533 N N . TYR A 1 72 ? -11.670 9.375 -0.809 1.00 87.88 72 TYR A N 1
ATOM 534 C CA . TYR A 1 72 ? -11.659 8.611 0.428 1.00 87.88 72 TYR A CA 1
ATOM 535 C C . TYR A 1 72 ? -11.532 9.558 1.621 1.00 87.88 72 TYR A C 1
ATOM 537 O O . TYR A 1 72 ? -10.509 10.216 1.809 1.00 87.88 72 TYR A O 1
ATOM 545 N N . GLU A 1 73 ? -12.566 9.597 2.457 1.00 84.69 73 GLU A N 1
ATOM 546 C CA . GLU A 1 73 ? -12.523 10.300 3.735 1.00 84.69 73 GLU A CA 1
ATOM 547 C C . GLU A 1 73 ? -12.128 9.332 4.850 1.00 84.69 73 GLU A C 1
ATOM 549 O O . GLU A 1 73 ? -12.807 8.333 5.099 1.00 84.69 73 GLU A O 1
ATOM 554 N N . THR A 1 74 ? -11.047 9.648 5.567 1.00 77.06 74 THR A N 1
ATOM 555 C CA . THR A 1 74 ? -10.680 8.903 6.773 1.00 77.06 74 THR A CA 1
ATOM 556 C C . THR A 1 74 ? -11.826 8.995 7.786 1.00 77.06 74 THR A C 1
ATOM 558 O O . THR A 1 74 ? -12.197 10.110 8.175 1.00 77.06 74 THR A O 1
ATOM 561 N N . PRO A 1 75 ? -12.376 7.860 8.259 1.00 80.31 75 PRO A N 1
ATOM 562 C CA . PRO A 1 75 ? -13.445 7.876 9.244 1.00 80.31 75 PRO A CA 1
ATOM 563 C C . PRO A 1 75 ? -13.019 8.665 10.480 1.00 80.31 75 PRO A C 1
ATOM 565 O O . PRO A 1 75 ? -11.928 8.465 11.021 1.00 80.31 75 PRO A O 1
ATOM 568 N N . LYS A 1 76 ? -13.889 9.563 10.949 1.00 81.31 76 LYS A N 1
ATOM 569 C CA . LYS A 1 76 ? -13.650 10.267 12.210 1.00 81.31 76 LYS A CA 1
ATOM 570 C C . LYS A 1 76 ? -13.560 9.242 13.332 1.00 81.31 76 LYS A C 1
ATOM 572 O O . LYS A 1 76 ? -14.403 8.350 13.432 1.00 81.31 76 LYS A O 1
ATOM 577 N N . LEU A 1 77 ? -12.553 9.402 14.191 1.00 80.88 77 LEU A N 1
ATOM 578 C CA . LEU A 1 77 ? -12.482 8.633 15.425 1.00 80.88 77 LEU A CA 1
ATOM 579 C C . LEU A 1 77 ? -13.785 8.822 16.199 1.00 80.88 77 LEU A C 1
ATOM 581 O O . LEU A 1 77 ? -14.302 9.939 16.310 1.00 80.88 77 LEU A O 1
ATOM 585 N N . ALA A 1 78 ? -14.304 7.718 16.727 1.00 81.94 78 ALA A N 1
ATOM 586 C CA . ALA A 1 78 ? -15.464 7.771 17.590 1.00 81.94 78 ALA A CA 1
ATOM 587 C C . ALA A 1 78 ? -15.132 8.656 18.811 1.00 81.94 78 ALA A C 1
ATOM 589 O O . ALA A 1 78 ? -14.012 8.578 19.333 1.00 81.94 78 ALA A O 1
ATOM 590 N N . PRO A 1 79 ? -16.052 9.530 19.255 1.00 85.06 79 PRO A N 1
ATOM 591 C CA . PRO A 1 79 ? -15.790 10.398 20.393 1.00 85.06 79 PRO A CA 1
ATOM 592 C C . PRO A 1 79 ? -15.478 9.569 21.651 1.00 85.06 79 PRO A C 1
ATOM 594 O O . PRO A 1 79 ? -15.950 8.436 21.770 1.00 85.06 79 PRO A O 1
ATOM 597 N N . PRO A 1 80 ? -14.706 10.102 22.615 1.00 83.38 80 PRO A N 1
ATOM 598 C CA . PRO A 1 80 ? -14.425 9.394 23.859 1.00 83.38 80 PRO A CA 1
ATOM 599 C C . PRO A 1 80 ? -15.717 8.925 24.541 1.00 83.38 80 PRO A C 1
ATOM 601 O O . PRO A 1 80 ? -16.636 9.713 24.751 1.00 83.38 80 PRO A O 1
ATOM 604 N N . GLY A 1 81 ? -15.792 7.636 24.874 1.00 83.69 81 GLY A N 1
ATOM 605 C CA . GLY A 1 81 ? -16.989 7.024 25.460 1.00 83.69 81 GLY A CA 1
ATOM 606 C C . GLY A 1 81 ? -18.031 6.534 24.449 1.00 83.69 81 GLY A C 1
ATOM 607 O O . GLY A 1 81 ? -19.012 5.921 24.865 1.00 83.69 81 GLY A O 1
ATOM 608 N N . ALA A 1 82 ? -17.821 6.737 23.144 1.00 82.69 82 ALA A N 1
ATOM 609 C CA . ALA A 1 82 ? -18.624 6.083 22.120 1.00 82.69 82 ALA A CA 1
ATOM 610 C C . ALA A 1 82 ? -18.458 4.563 22.214 1.00 82.69 82 ALA A C 1
ATOM 612 O O . ALA A 1 82 ? -17.339 4.045 22.230 1.00 82.69 82 ALA A O 1
ATOM 613 N N . GLN A 1 83 ? -19.582 3.854 22.269 1.00 78.62 83 GLN A N 1
ATOM 614 C CA . GLN A 1 83 ? -19.598 2.407 22.127 1.00 78.62 83 GLN A CA 1
ATOM 615 C C . GLN A 1 83 ? -19.870 2.084 20.659 1.00 78.62 83 GLN A C 1
ATOM 617 O O . GLN A 1 83 ? -20.768 2.695 20.077 1.00 78.62 83 GLN A O 1
ATOM 622 N N . PRO A 1 84 ? -19.097 1.181 20.035 1.00 73.19 84 PRO A N 1
ATOM 623 C CA . PRO A 1 84 ? -19.436 0.715 18.704 1.00 73.19 84 PRO A CA 1
ATOM 624 C C . PRO A 1 84 ? -20.797 0.023 18.765 1.00 73.19 84 PRO A C 1
ATOM 626 O O . PRO A 1 84 ? -21.047 -0.768 19.679 1.00 73.19 84 PRO A O 1
ATOM 629 N N . ASP A 1 85 ? -21.654 0.291 17.784 1.00 76.44 85 ASP A N 1
ATOM 630 C CA . ASP A 1 85 ? -22.861 -0.502 17.596 1.00 76.44 85 ASP A CA 1
ATOM 631 C C . ASP A 1 85 ? -22.432 -1.913 17.194 1.00 76.44 85 ASP A C 1
ATOM 633 O O . ASP A 1 85 ? -21.998 -2.177 16.070 1.00 76.44 85 ASP A O 1
ATOM 637 N N . LEU A 1 86 ? -22.479 -2.827 18.159 1.00 76.50 86 LEU A N 1
ATOM 638 C CA . LEU A 1 86 ? -22.188 -4.229 17.917 1.00 76.50 86 LEU A CA 1
ATOM 639 C C . LEU A 1 86 ? -23.414 -4.869 17.278 1.00 76.50 86 LEU A C 1
ATOM 641 O O . LEU A 1 86 ? -24.502 -4.841 17.849 1.00 76.50 86 LEU A O 1
ATOM 645 N N . LEU A 1 87 ? -23.208 -5.489 16.115 1.00 75.88 87 LEU A N 1
ATOM 646 C CA . LEU A 1 87 ? -24.246 -6.236 15.401 1.00 75.88 87 LEU A CA 1
ATOM 647 C C . LEU A 1 87 ? -24.860 -7.340 16.276 1.00 75.88 87 LEU A C 1
ATOM 649 O O . LEU A 1 87 ? -26.059 -7.589 16.195 1.00 75.88 87 LEU A O 1
ATOM 653 N N . ASP A 1 88 ? -24.039 -7.974 17.120 1.00 85.06 88 ASP A N 1
ATOM 654 C CA . ASP A 1 88 ? -24.468 -8.989 18.077 1.00 85.06 88 ASP A CA 1
ATOM 655 C C . ASP A 1 88 ? -23.638 -8.915 19.370 1.00 85.06 88 ASP A C 1
ATOM 657 O O . ASP A 1 88 ? -22.460 -9.281 19.420 1.00 85.06 88 ASP A O 1
ATOM 661 N N . VAL A 1 89 ? -24.266 -8.428 20.440 1.00 84.75 89 VAL A N 1
ATOM 662 C CA . VAL A 1 89 ? -23.638 -8.290 21.762 1.00 84.75 89 VAL A CA 1
ATOM 663 C C . VAL A 1 89 ? -23.436 -9.624 22.483 1.00 84.75 89 VAL A C 1
ATOM 665 O O . VAL A 1 89 ? -22.664 -9.655 23.444 1.00 84.75 89 VAL A O 1
ATOM 668 N N . SER A 1 90 ? -24.082 -10.711 22.041 1.00 87.00 90 SER A N 1
ATOM 669 C CA . SER A 1 90 ? -23.922 -12.043 22.647 1.00 87.00 90 SER A CA 1
ATOM 670 C C . SER A 1 90 ? -22.520 -12.619 22.424 1.00 87.00 90 SER A C 1
ATOM 672 O O . SER A 1 90 ? -22.006 -13.377 23.245 1.00 87.00 90 SER A O 1
ATOM 674 N N . LEU A 1 91 ? -21.822 -12.163 21.378 1.00 84.31 91 LEU A N 1
ATOM 675 C CA . LEU A 1 91 ? -20.424 -12.522 21.117 1.00 84.31 91 LEU A CA 1
ATOM 676 C C . LEU A 1 91 ? -19.477 -12.093 22.250 1.00 84.31 91 LEU A C 1
ATOM 678 O O . LEU A 1 91 ? -18.391 -12.653 22.399 1.00 84.31 91 LEU A O 1
ATOM 682 N N . LEU A 1 92 ? -19.878 -11.118 23.074 1.00 85.62 92 LEU A N 1
ATOM 683 C CA . LEU A 1 92 ? -19.096 -10.670 24.227 1.00 85.62 92 LEU A CA 1
ATOM 684 C C . LEU A 1 92 ? -19.330 -11.503 25.490 1.00 85.62 92 LEU A C 1
ATOM 686 O O . LEU A 1 92 ? -18.603 -11.326 26.471 1.00 85.62 92 LEU A O 1
ATOM 690 N N . ASP A 1 93 ? -20.313 -12.401 25.503 1.00 90.38 93 ASP A N 1
ATOM 691 C CA . ASP A 1 93 ? -20.720 -13.100 26.723 1.00 90.38 93 ASP A CA 1
ATOM 692 C C . ASP A 1 93 ? -19.607 -13.995 27.267 1.00 90.38 93 ASP A C 1
ATOM 694 O O . ASP A 1 93 ? -19.395 -14.061 28.478 1.00 90.38 93 ASP A O 1
ATOM 698 N N . GLN A 1 94 ? -18.805 -14.602 26.390 1.00 87.81 94 GLN A N 1
ATOM 699 C CA . GLN A 1 94 ? -17.641 -15.384 26.807 1.00 87.81 94 GLN A CA 1
ATOM 700 C C . GLN A 1 94 ? -16.613 -14.533 27.569 1.00 87.81 94 GLN A C 1
ATOM 702 O O . GLN A 1 94 ? -16.021 -15.001 28.541 1.00 87.81 94 GLN A O 1
ATOM 707 N N . GLN A 1 95 ? -16.409 -13.280 27.151 1.00 86.19 95 GLN A N 1
ATOM 708 C CA . GLN A 1 95 ? -15.466 -12.375 27.804 1.00 86.19 95 GLN A CA 1
ATOM 709 C C . GLN A 1 95 ? -16.042 -11.794 29.100 1.00 86.19 95 GLN A C 1
ATOM 711 O O . GLN A 1 95 ? -15.305 -11.631 30.069 1.00 86.19 95 GLN A O 1
ATOM 716 N N . ARG A 1 96 ? -17.352 -11.521 29.148 1.00 85.81 96 ARG A N 1
ATOM 717 C CA . ARG A 1 96 ? -18.046 -11.062 30.365 1.00 85.81 96 ARG A CA 1
ATOM 718 C C . ARG A 1 96 ? -18.063 -12.122 31.466 1.00 85.81 96 ARG A C 1
ATOM 720 O O . ARG A 1 96 ? -17.948 -11.777 32.635 1.00 85.81 96 ARG A O 1
ATOM 727 N N . ASN A 1 97 ? -18.180 -13.391 31.081 1.00 89.69 97 ASN A N 1
ATOM 728 C CA . ASN A 1 97 ? -18.252 -14.527 32.002 1.00 89.69 97 ASN A CA 1
ATOM 729 C C . ASN A 1 97 ? -16.884 -15.135 32.330 1.00 89.69 97 ASN A C 1
ATOM 731 O O . ASN A 1 97 ? -16.807 -16.148 33.024 1.00 89.69 97 ASN A O 1
ATOM 735 N N . ARG A 1 98 ? -15.793 -14.563 31.812 1.00 89.44 98 ARG A N 1
ATOM 736 C CA . ARG A 1 98 ? -14.451 -15.051 32.116 1.00 89.44 98 ARG A CA 1
ATOM 737 C C . ARG A 1 98 ? -14.079 -14.701 33.554 1.00 89.44 98 ARG A C 1
ATOM 739 O O . ARG A 1 98 ? -14.195 -13.550 33.968 1.00 89.44 98 ARG A O 1
ATOM 746 N N . GLU A 1 99 ? -13.570 -15.691 34.284 1.00 87.25 99 GLU A N 1
ATOM 747 C CA . GLU A 1 99 ? -12.972 -15.468 35.601 1.00 87.25 99 GLU A CA 1
ATOM 748 C C . GLU A 1 99 ? -11.841 -14.429 35.505 1.00 87.25 99 GLU A C 1
ATOM 750 O O . GLU A 1 99 ? -11.079 -14.442 34.526 1.00 87.25 99 GLU A O 1
ATOM 755 N N . PRO A 1 100 ? -11.703 -13.529 36.498 1.00 83.94 100 PRO A N 1
ATOM 756 C CA . PRO A 1 100 ? -10.631 -12.549 36.517 1.00 83.94 100 PRO A CA 1
ATOM 757 C C . PRO A 1 100 ? -9.272 -13.222 36.341 1.00 83.94 100 PRO A C 1
ATOM 759 O O . PRO A 1 100 ? -8.894 -14.115 37.096 1.00 83.94 100 PRO A O 1
ATOM 762 N N . PHE A 1 101 ? -8.506 -12.758 35.355 1.00 81.81 101 PHE A N 1
ATOM 763 C CA . PHE A 1 101 ? -7.137 -13.233 35.159 1.00 81.81 101 PHE A CA 1
ATOM 764 C C . PHE A 1 101 ? -6.199 -12.766 36.290 1.00 81.81 101 PHE A C 1
ATOM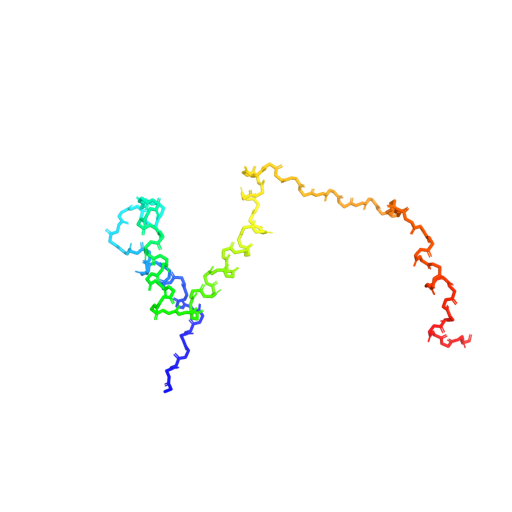 766 O O . PHE A 1 101 ? -5.139 -13.349 36.514 1.00 81.81 101 PHE A O 1
ATOM 773 N N . TRP A 1 102 ? -6.576 -11.714 37.021 1.00 81.50 102 TRP A N 1
ATOM 774 C CA . TRP A 1 102 ? -5.803 -11.182 38.139 1.00 81.50 102 TRP A CA 1
ATOM 775 C C . TRP A 1 102 ? -6.187 -11.833 39.473 1.00 81.50 102 TRP A C 1
ATOM 777 O O . TRP A 1 102 ? -7.356 -12.108 39.749 1.00 81.50 102 TRP A O 1
ATOM 787 N N . LYS A 1 103 ? -5.194 -12.015 40.353 1.00 77.19 103 LYS A N 1
ATOM 788 C CA . LYS A 1 103 ? -5.441 -12.383 41.752 1.00 77.19 103 LYS A CA 1
ATOM 789 C C . LYS A 1 103 ? -6.073 -11.197 42.478 1.00 77.19 103 LYS A C 1
ATOM 791 O O . LYS A 1 103 ? -5.537 -10.092 42.432 1.00 77.19 103 LYS A O 1
ATOM 796 N N . LYS A 1 104 ? -7.193 -11.436 43.163 1.00 74.00 104 LYS A N 1
ATOM 797 C CA . LYS A 1 104 ? -7.719 -10.488 44.152 1.00 74.00 104 LYS A CA 1
ATOM 798 C C . LYS A 1 104 ? -6.697 -10.378 45.286 1.00 74.00 104 LYS A C 1
ATOM 800 O O . LYS A 1 104 ? -6.280 -11.408 45.817 1.00 74.00 104 LYS A O 1
ATOM 805 N N . VAL A 1 105 ? -6.271 -9.152 45.573 1.00 73.19 105 VAL A N 1
ATOM 806 C CA . VAL A 1 105 ? -5.445 -8.802 46.737 1.00 73.19 105 VAL A CA 1
ATOM 807 C C . VAL A 1 105 ? -6.372 -8.473 47.895 1.00 73.19 105 VAL A C 1
ATOM 809 O O . VAL A 1 105 ? -7.410 -7.827 47.619 1.00 73.19 105 VAL A O 1
#

Foldseek 3Di:
DDDDDDPVCLVVVQQVLQDPPDPCTLVPDDPVVNVVSLVVCCVVPVPSSVVVVVVVVCCCVPPVVNCVVVVNDDDDDDPPPDDPPDPDPVVCVCVVPDDDPDDDD

Radius of gyration: 24.29 Å; chains: 1; bounding box: 52×29×70 Å

pLDDT: mean 77.81, std 17.61, range [35.5, 94.69]